Protein AF-A0A7S3X3E2-F1 (afdb_monomer_lite)

Radius of gyration: 27.49 Å; chains: 1; bounding box: 59×60×50 Å

Secondary structure (DSSP, 8-state):
-EE-GGG-EE-----TTSHHHHTT--TT-EEEEEE-SSSS-EEE-TT--HHHHHHHHHT--SS---EEEEPP-HHHHHHHHHHHSPPP--TTSHHHHHHHHHHHHHHHHHHHHHHS--

Structure (mmCIF, N/CA/C/O backbone):
data_AF-A0A7S3X3E2-F1
#
_entry.id   AF-A0A7S3X3E2-F1
#
loop_
_atom_site.group_PDB
_atom_site.id
_atom_site.type_symbol
_atom_site.label_atom_id
_atom_site.label_alt_id
_atom_site.label_comp_id
_atom_site.label_asym_id
_atom_site.label_entity_id
_atom_site.label_seq_id
_atom_site.pdbx_PDB_ins_code
_atom_site.Cartn_x
_atom_site.Cartn_y
_atom_site.Cartn_z
_atom_site.occupancy
_atom_site.B_iso_or_equiv
_atom_site.auth_seq_id
_atom_site.auth_comp_id
_atom_site.auth_asym_id
_atom_site.auth_atom_id
_atom_site.pdbx_PDB_model_num
ATOM 1 N N . PHE A 1 1 ? -2.188 2.399 -5.547 1.00 93.06 1 PHE A N 1
ATOM 2 C CA . PHE A 1 1 ? -2.851 2.333 -4.229 1.00 93.06 1 PHE A CA 1
ATOM 3 C C . PHE A 1 1 ? -4.191 3.052 -4.290 1.00 93.06 1 PHE A C 1
ATOM 5 O O . PHE A 1 1 ? -4.351 3.923 -5.138 1.00 93.06 1 PHE A O 1
ATOM 12 N N . GLU A 1 2 ? -5.139 2.683 -3.436 1.00 95.25 2 GLU A N 1
ATOM 13 C CA . GLU A 1 2 ? -6.419 3.374 -3.238 1.00 95.25 2 GLU A CA 1
ATOM 14 C C . GLU A 1 2 ? -6.716 3.504 -1.740 1.00 95.25 2 GLU A C 1
ATOM 16 O O . GLU A 1 2 ? -6.302 2.649 -0.962 1.00 95.25 2 GLU A O 1
ATOM 21 N N . GLU A 1 3 ? -7.390 4.577 -1.334 1.00 95.94 3 GLU A N 1
ATOM 22 C CA . GLU A 1 3 ? -7.858 4.761 0.043 1.00 95.94 3 GLU A CA 1
ATOM 23 C C . GLU A 1 3 ? -9.322 4.345 0.134 1.00 95.94 3 GLU A C 1
ATOM 25 O O . GLU A 1 3 ? -10.126 4.668 -0.743 1.00 95.94 3 GLU A O 1
ATOM 30 N N . ARG A 1 4 ? -9.657 3.615 1.197 1.00 92.94 4 ARG A N 1
ATOM 31 C CA . ARG A 1 4 ? -11.023 3.205 1.523 1.00 92.94 4 ARG A CA 1
ATOM 32 C C . ARG A 1 4 ? -11.443 3.798 2.868 1.00 92.94 4 ARG A C 1
ATOM 34 O O . ARG A 1 4 ? -10.732 4.605 3.463 1.00 92.94 4 ARG A O 1
ATOM 41 N N . SER A 1 5 ? -12.642 3.434 3.321 1.00 88.50 5 SER A N 1
ATOM 42 C CA . SER A 1 5 ? -13.218 3.949 4.567 1.00 88.50 5 SER A CA 1
ATOM 43 C C . SER A 1 5 ? -12.236 3.841 5.740 1.00 88.50 5 SER A C 1
ATOM 45 O O . SER A 1 5 ? -11.544 2.837 5.879 1.00 88.50 5 SER A O 1
ATOM 47 N N . GLY A 1 6 ? -12.179 4.886 6.568 1.00 89.25 6 GLY A N 1
ATOM 48 C CA . GLY A 1 6 ? -11.326 4.925 7.757 1.00 89.25 6 GLY A CA 1
ATOM 49 C C . GLY A 1 6 ? -9.864 5.304 7.510 1.00 89.25 6 GLY A C 1
ATOM 50 O O . GLY A 1 6 ? -9.094 5.278 8.461 1.00 89.25 6 GLY A O 1
ATOM 51 N N . GLY A 1 7 ? -9.478 5.678 6.284 1.00 92.81 7 GLY A N 1
ATOM 52 C CA . GLY A 1 7 ? -8.096 6.062 5.962 1.00 92.81 7 GLY A CA 1
ATOM 53 C C . GLY A 1 7 ? -7.178 4.876 5.665 1.00 92.81 7 GLY A C 1
ATOM 54 O O . GLY A 1 7 ? -5.956 5.029 5.620 1.00 92.81 7 GLY A O 1
ATOM 55 N N . ASP A 1 8 ? -7.750 3.688 5.477 1.00 94.88 8 ASP A N 1
ATOM 56 C CA . ASP A 1 8 ? -7.003 2.480 5.151 1.00 94.88 8 ASP A CA 1
ATOM 57 C C . ASP A 1 8 ? -6.612 2.440 3.674 1.00 94.88 8 ASP A C 1
ATOM 59 O O . ASP A 1 8 ? -7.407 2.745 2.779 1.00 94.88 8 ASP A O 1
ATOM 63 N N . ILE A 1 9 ? -5.375 2.014 3.418 1.00 95.25 9 ILE A N 1
ATOM 64 C CA . ILE A 1 9 ? -4.787 1.978 2.080 1.00 95.25 9 ILE A CA 1
ATOM 65 C C . ILE A 1 9 ? -4.780 0.552 1.544 1.00 95.25 9 ILE A C 1
ATOM 67 O O . ILE A 1 9 ? -4.352 -0.377 2.222 1.00 95.25 9 ILE A O 1
ATOM 71 N N . TYR A 1 10 ? -5.208 0.388 0.296 1.00 94.94 10 TYR A N 1
ATOM 72 C CA . TYR A 1 10 ? -5.274 -0.889 -0.403 1.00 94.94 10 TYR A CA 1
ATOM 73 C C . TYR A 1 10 ? -4.454 -0.850 -1.695 1.00 94.94 10 TYR A C 1
ATOM 75 O O . TYR A 1 10 ? -4.250 0.196 -2.330 1.00 94.94 10 TYR A O 1
ATOM 83 N N . ILE A 1 11 ? -3.974 -2.017 -2.115 1.00 94.25 11 ILE A N 1
ATOM 84 C CA . ILE A 1 11 ? -3.348 -2.202 -3.422 1.00 94.25 11 ILE A CA 1
ATOM 85 C C . ILE A 1 11 ? -4.446 -2.124 -4.485 1.00 94.25 11 ILE A C 1
ATOM 87 O O . ILE A 1 11 ? -5.249 -3.040 -4.624 1.00 94.25 11 ILE A O 1
ATOM 91 N N . LYS A 1 12 ? -4.475 -1.032 -5.251 1.00 94.12 12 LYS A N 1
ATOM 92 C CA . LYS A 1 12 ? -5.442 -0.853 -6.344 1.00 94.12 12 LYS A CA 1
ATOM 93 C C . LYS A 1 12 ? -5.197 -1.845 -7.482 1.00 94.12 12 LYS A C 1
ATOM 95 O O . LYS A 1 12 ? -6.110 -2.538 -7.907 1.00 94.12 12 LYS A O 1
ATOM 100 N N . ASP A 1 13 ? -3.960 -1.891 -7.955 1.00 94.62 13 ASP A N 1
ATOM 101 C CA . ASP A 1 13 ? -3.536 -2.722 -9.074 1.00 94.62 13 ASP A CA 1
ATOM 102 C C . ASP A 1 13 ? -2.044 -3.047 -8.934 1.00 94.62 13 ASP A C 1
ATOM 104 O O . ASP A 1 13 ? -1.327 -2.333 -8.221 1.00 94.62 13 ASP A O 1
ATOM 108 N N . VAL A 1 14 ? -1.606 -4.129 -9.572 1.00 93.88 14 VAL A N 1
ATOM 109 C CA . VAL A 1 14 ? -0.212 -4.591 -9.594 1.00 93.88 14 VAL A CA 1
ATOM 110 C C . VAL A 1 14 ? 0.116 -5.014 -11.014 1.00 93.88 14 VAL A C 1
ATOM 112 O O . VAL A 1 14 ? -0.579 -5.859 -11.573 1.00 93.88 14 VAL A O 1
ATOM 115 N N . ASP A 1 15 ? 1.196 -4.468 -11.561 1.00 95.19 15 ASP A N 1
ATOM 116 C CA . ASP A 1 15 ? 1.704 -4.881 -12.865 1.00 95.19 15 ASP A CA 1
ATOM 117 C C . ASP A 1 15 ? 2.169 -6.352 -12.808 1.00 95.19 15 ASP A C 1
ATOM 119 O O . ASP A 1 15 ? 3.033 -6.667 -11.978 1.00 95.19 15 ASP A O 1
ATOM 123 N N . PRO A 1 16 ? 1.618 -7.257 -13.641 1.00 95.62 16 PRO A N 1
ATOM 124 C CA . PRO A 1 16 ? 2.022 -8.660 -13.685 1.00 95.62 16 PRO A CA 1
ATOM 125 C C . PRO A 1 16 ? 3.501 -8.896 -14.004 1.00 95.62 16 PRO A C 1
ATOM 127 O O . PRO A 1 16 ? 4.011 -9.953 -13.652 1.00 95.62 16 PRO A O 1
ATOM 130 N N . GLU A 1 17 ? 4.180 -7.945 -14.650 1.00 97.12 17 GLU A N 1
ATOM 131 C CA . GLU A 1 17 ? 5.606 -8.044 -14.997 1.00 97.12 17 GLU A CA 1
ATOM 132 C C . GLU A 1 17 ? 6.528 -7.455 -13.911 1.00 97.12 17 GLU A C 1
ATOM 134 O O . GLU A 1 17 ? 7.744 -7.402 -14.083 1.00 97.12 17 GLU A O 1
ATOM 139 N N . SER A 1 18 ? 5.969 -6.987 -12.789 1.00 92.75 18 SER A N 1
ATOM 140 C CA . SER A 1 18 ? 6.743 -6.348 -11.720 1.00 92.75 18 SER A CA 1
ATOM 141 C C . SER A 1 18 ? 7.267 -7.321 -10.663 1.00 92.75 18 SER A C 1
ATOM 143 O O . SER A 1 18 ? 6.588 -8.273 -10.274 1.00 92.75 18 SER A O 1
ATOM 145 N N . ASP A 1 19 ? 8.400 -6.961 -10.049 1.00 92.75 19 ASP A N 1
ATOM 146 C CA . ASP A 1 19 ? 8.964 -7.652 -8.877 1.00 92.75 19 ASP A CA 1
ATOM 147 C C . ASP A 1 19 ? 7.941 -7.837 -7.740 1.00 92.75 19 ASP A C 1
ATOM 149 O O . ASP A 1 19 ? 7.981 -8.813 -6.991 1.00 92.75 19 ASP A O 1
ATOM 153 N N . ALA A 1 20 ? 7.008 -6.892 -7.583 1.00 91.62 20 ALA A N 1
ATOM 154 C CA . ALA A 1 20 ? 5.965 -6.974 -6.566 1.00 91.62 20 ALA A CA 1
ATOM 155 C C . ALA A 1 20 ? 4.996 -8.136 -6.841 1.00 91.62 20 ALA A C 1
ATOM 157 O O . ALA A 1 20 ? 4.581 -8.835 -5.910 1.00 91.62 20 ALA A O 1
ATOM 158 N N . TYR A 1 21 ? 4.640 -8.364 -8.108 1.00 93.88 21 TYR A N 1
ATOM 159 C CA . TYR A 1 21 ? 3.775 -9.473 -8.493 1.00 93.88 21 TYR A CA 1
ATOM 160 C C . TYR A 1 21 ? 4.452 -10.822 -8.233 1.00 93.88 21 TYR A C 1
ATOM 162 O O . TYR A 1 21 ? 3.824 -11.714 -7.646 1.00 93.88 21 TYR A O 1
ATOM 170 N N . ASP A 1 22 ? 5.735 -10.937 -8.567 1.00 94.44 22 ASP A N 1
ATOM 171 C CA . ASP A 1 22 ? 6.544 -12.136 -8.319 1.00 94.44 22 ASP A CA 1
ATOM 172 C C . ASP A 1 22 ? 6.688 -12.445 -6.823 1.00 94.44 22 ASP A C 1
ATOM 174 O O . ASP A 1 22 ? 6.661 -13.603 -6.407 1.00 94.44 22 ASP A O 1
ATOM 178 N N . GLN A 1 23 ? 6.723 -11.409 -5.982 1.00 92.06 23 GLN A N 1
ATOM 179 C CA . GLN A 1 23 ? 6.737 -11.532 -4.520 1.00 92.06 23 GLN A CA 1
ATOM 180 C C . GLN A 1 23 ? 5.359 -11.835 -3.902 1.00 92.06 23 GLN A C 1
ATOM 182 O O . GLN A 1 23 ? 5.232 -11.960 -2.683 1.00 92.06 23 GLN A O 1
ATOM 187 N N . GLY A 1 24 ? 4.309 -11.978 -4.715 1.00 90.19 24 GLY A N 1
ATOM 188 C CA . GLY A 1 24 ? 2.978 -12.363 -4.246 1.00 90.19 24 GLY A CA 1
ATOM 189 C C . GLY A 1 24 ? 2.067 -11.197 -3.854 1.00 90.19 24 GLY A C 1
ATOM 190 O O . GLY A 1 24 ? 0.994 -11.437 -3.292 1.00 90.19 24 GLY A O 1
ATOM 191 N N . VAL A 1 25 ? 2.438 -9.949 -4.164 1.00 91.31 25 VAL A N 1
ATOM 192 C CA . VAL A 1 25 ? 1.556 -8.785 -3.986 1.00 91.31 25 VAL A CA 1
ATOM 193 C C . VAL A 1 25 ? 0.388 -8.892 -4.961 1.00 91.31 25 VAL A C 1
ATOM 195 O O . VAL A 1 25 ? 0.561 -9.210 -6.138 1.00 91.31 25 VAL A O 1
ATOM 198 N N . ARG A 1 26 ? -0.833 -8.664 -4.478 1.00 91.62 26 ARG A N 1
ATOM 199 C CA . ARG A 1 26 ? -2.055 -8.765 -5.284 1.00 91.62 26 ARG A CA 1
ATOM 200 C C . ARG A 1 26 ? -2.959 -7.564 -5.041 1.00 91.62 26 ARG A C 1
ATOM 202 O O . ARG A 1 26 ? -2.996 -7.021 -3.936 1.00 91.62 26 ARG A O 1
ATOM 209 N N . SER A 1 27 ? -3.713 -7.194 -6.072 1.00 93.38 27 SER A N 1
ATOM 210 C CA . SER A 1 27 ? -4.779 -6.197 -5.983 1.00 93.38 27 SER A CA 1
ATOM 211 C C . SER A 1 27 ? -5.795 -6.574 -4.899 1.00 93.38 27 SER A C 1
ATOM 213 O O . SER A 1 27 ? -6.162 -7.744 -4.755 1.00 93.38 27 SER A O 1
ATOM 215 N N . GLY A 1 28 ? -6.263 -5.577 -4.155 1.00 92.56 28 GLY A N 1
ATOM 216 C CA . GLY A 1 28 ? -7.190 -5.720 -3.035 1.00 92.56 28 GLY A CA 1
ATOM 217 C C . GLY A 1 28 ? -6.531 -6.027 -1.689 1.00 92.56 28 GLY A C 1
ATOM 218 O O . GLY A 1 28 ? -7.220 -6.008 -0.682 1.00 92.56 28 GLY A O 1
ATOM 219 N N . ALA A 1 29 ? -5.221 -6.282 -1.617 1.00 93.00 29 ALA A N 1
ATOM 220 C CA . ALA A 1 29 ? -4.557 -6.442 -0.322 1.00 93.00 29 ALA A CA 1
ATOM 221 C C . ALA A 1 29 ? -4.512 -5.107 0.445 1.00 93.00 29 ALA A C 1
ATOM 223 O O . ALA A 1 29 ? -4.196 -4.068 -0.144 1.00 93.00 29 ALA A O 1
ATOM 224 N N . GLN A 1 30 ? -4.799 -5.138 1.746 1.00 93.94 30 GLN A N 1
ATOM 225 C CA . GLN A 1 30 ? -4.686 -3.976 2.625 1.00 93.94 30 GLN A CA 1
ATOM 226 C C . GLN A 1 30 ? -3.226 -3.773 3.030 1.00 93.94 30 GLN A C 1
ATOM 228 O O . GLN A 1 30 ? -2.524 -4.721 3.379 1.00 93.94 30 GLN A O 1
ATOM 233 N N . LEU A 1 31 ? -2.767 -2.526 3.030 1.00 94.06 31 LEU A N 1
ATOM 234 C CA . LEU A 1 31 ? -1.475 -2.148 3.576 1.00 94.06 31 LEU A CA 1
ATOM 235 C C . LEU A 1 31 ? -1.576 -2.017 5.100 1.00 94.06 31 LEU A C 1
ATOM 237 O O . LEU A 1 31 ? -2.206 -1.093 5.609 1.00 94.06 31 LEU A O 1
ATOM 241 N N . ALA A 1 32 ? -0.935 -2.930 5.827 1.00 93.62 32 ALA A N 1
ATOM 242 C CA . ALA A 1 32 ? -0.920 -2.916 7.287 1.00 93.62 32 ALA A CA 1
ATOM 243 C C . ALA A 1 32 ? 0.277 -2.139 7.835 1.00 93.62 32 ALA A C 1
ATOM 245 O O . ALA A 1 32 ? 0.141 -1.355 8.772 1.00 93.62 32 ALA A O 1
ATOM 246 N N . MET A 1 33 ? 1.456 -2.340 7.246 1.00 93.12 33 MET A N 1
ATOM 247 C CA . MET A 1 33 ? 2.671 -1.630 7.634 1.00 93.12 33 MET A CA 1
ATOM 248 C C . MET A 1 33 ? 3.546 -1.365 6.424 1.00 93.12 33 MET A C 1
ATOM 250 O O . MET A 1 33 ? 3.501 -2.075 5.420 1.00 93.12 33 MET A O 1
ATOM 254 N N . VAL A 1 34 ? 4.406 -0.373 6.547 1.00 91.19 34 VAL A N 1
ATOM 255 C CA . VAL A 1 34 ? 5.394 -0.044 5.527 1.00 91.19 34 VAL A CA 1
ATOM 256 C C . VAL A 1 34 ? 6.719 0.298 6.212 1.00 91.19 34 VAL A C 1
ATOM 258 O O . VAL A 1 34 ? 6.729 0.710 7.366 1.00 91.19 34 VAL A O 1
ATOM 261 N N . SER A 1 35 ? 7.851 0.078 5.547 1.00 88.81 35 SER A N 1
ATOM 262 C CA . SER A 1 35 ? 9.166 0.367 6.130 1.00 88.81 35 SER A CA 1
ATOM 263 C C . SER A 1 35 ? 9.390 1.859 6.363 1.00 88.81 35 SER A C 1
ATOM 265 O O . SER A 1 35 ? 8.903 2.703 5.608 1.00 88.81 35 SER A O 1
ATOM 267 N N . ALA A 1 36 ? 10.151 2.213 7.391 1.00 82.50 36 ALA A N 1
ATOM 268 C CA . ALA A 1 36 ? 10.651 3.565 7.589 1.00 82.50 36 ALA A CA 1
ATOM 269 C C . ALA A 1 36 ? 11.579 3.985 6.432 1.00 82.50 36 ALA A C 1
ATOM 271 O O . ALA A 1 36 ? 12.032 3.164 5.632 1.00 82.50 36 ALA A O 1
ATOM 272 N N . THR A 1 37 ? 11.840 5.288 6.315 1.00 78.00 37 THR A N 1
ATOM 273 C C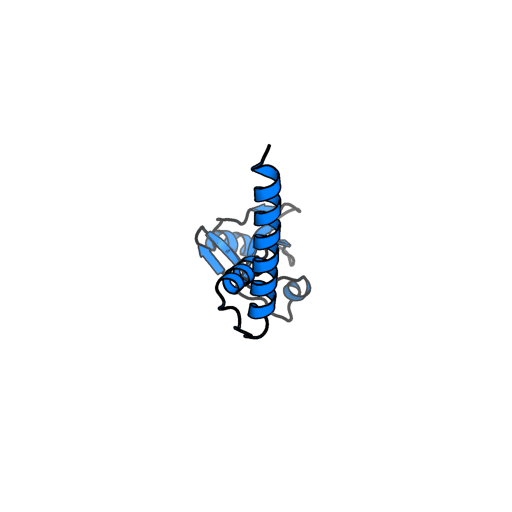A . THR A 1 37 ? 12.787 5.820 5.320 1.00 78.00 37 THR A CA 1
ATOM 274 C C . THR A 1 37 ? 14.236 5.458 5.656 1.00 78.00 37 THR A C 1
ATOM 276 O O . THR A 1 37 ? 15.051 5.306 4.752 1.00 78.00 37 THR A O 1
ATOM 279 N N . PHE A 1 38 ? 14.550 5.292 6.944 1.00 77.38 38 PHE A N 1
ATOM 280 C CA . PHE A 1 38 ? 15.874 4.926 7.438 1.00 77.38 38 PHE A CA 1
ATOM 281 C C . PHE A 1 38 ? 15.757 3.768 8.433 1.00 77.38 38 PHE A C 1
ATOM 283 O O . PHE A 1 38 ? 14.875 3.782 9.289 1.00 77.38 38 PHE A O 1
ATOM 290 N N . GLY A 1 39 ? 16.663 2.794 8.329 1.00 78.19 39 GLY A N 1
ATOM 291 C CA . GLY A 1 39 ? 16.673 1.599 9.176 1.00 78.19 39 GLY A CA 1
ATOM 292 C C . GLY A 1 39 ? 15.708 0.500 8.716 1.00 78.19 39 GLY A C 1
ATOM 293 O O . GLY A 1 39 ? 15.134 0.563 7.631 1.00 78.19 39 GLY A O 1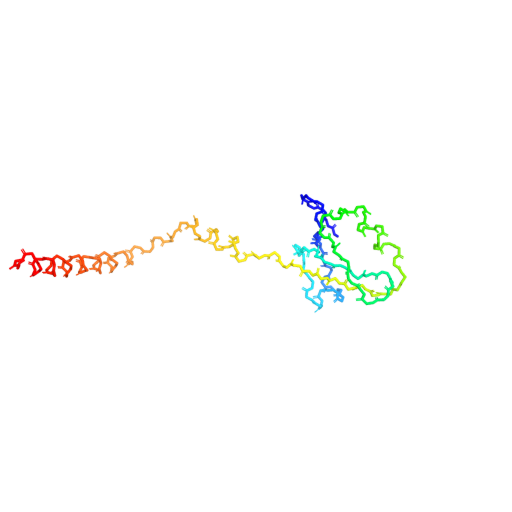
ATOM 294 N N . ASP A 1 40 ? 15.554 -0.522 9.556 1.00 82.25 40 ASP A N 1
ATOM 295 C CA . ASP A 1 40 ? 14.717 -1.705 9.294 1.00 82.25 40 ASP A CA 1
ATOM 296 C C . ASP A 1 40 ? 13.348 -1.647 9.998 1.00 82.25 40 ASP A C 1
ATOM 298 O O . ASP A 1 40 ? 12.610 -2.632 10.037 1.00 82.25 40 ASP A O 1
ATOM 302 N N . GLU A 1 41 ? 12.997 -0.496 10.571 1.00 86.62 41 GLU A N 1
ATOM 303 C CA . GLU A 1 41 ? 11.738 -0.317 11.290 1.00 86.62 41 GLU A CA 1
ATOM 304 C C . GLU A 1 41 ? 10.539 -0.295 10.335 1.00 86.62 41 GLU A C 1
ATOM 306 O O . GLU A 1 41 ? 10.623 0.170 9.197 1.00 86.62 41 GLU A O 1
ATOM 311 N N . MET A 1 42 ? 9.392 -0.776 10.814 1.00 90.88 42 MET A N 1
ATOM 312 C CA . MET A 1 42 ? 8.121 -0.763 10.090 1.00 90.88 42 MET A CA 1
ATOM 313 C C . MET A 1 42 ? 7.125 0.106 10.861 1.00 90.88 42 MET A C 1
ATOM 315 O O . MET A 1 42 ? 6.949 -0.076 12.065 1.00 90.88 42 MET A O 1
ATOM 319 N N . TRP A 1 43 ? 6.444 1.023 10.176 1.00 88.56 43 TRP A N 1
ATOM 320 C CA . TRP A 1 43 ? 5.402 1.869 10.761 1.00 88.56 43 TRP A CA 1
ATOM 321 C C . TRP A 1 43 ? 4.014 1.358 10.385 1.00 88.56 43 TRP A C 1
ATOM 323 O O . TRP A 1 43 ? 3.802 0.843 9.284 1.00 88.56 43 TRP A O 1
ATOM 333 N N . ASN A 1 44 ? 3.070 1.493 11.319 1.00 91.31 44 ASN A N 1
ATOM 334 C CA . ASN A 1 44 ? 1.672 1.152 11.083 1.00 91.31 44 ASN A CA 1
ATOM 335 C C . ASN A 1 44 ? 1.085 2.078 10.007 1.00 91.31 44 ASN A C 1
ATOM 337 O O . ASN A 1 44 ? 1.189 3.298 10.117 1.00 91.31 44 ASN A O 1
ATOM 341 N N . ALA A 1 45 ? 0.478 1.478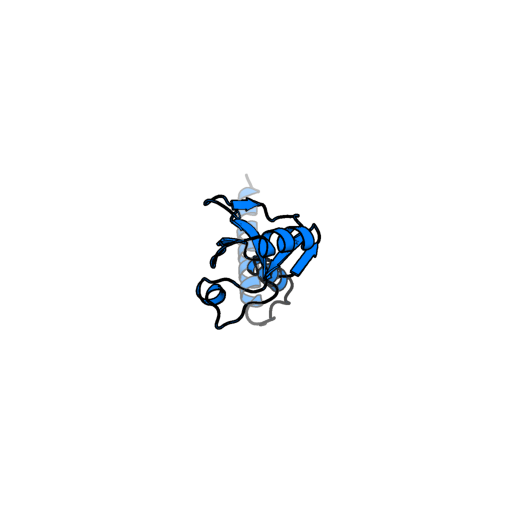 8.987 1.00 92.25 45 ALA A N 1
ATOM 342 C CA . ALA A 1 45 ? -0.119 2.160 7.846 1.00 92.25 45 ALA A CA 1
ATOM 343 C C . ALA A 1 45 ? -1.657 2.211 7.903 1.00 92.25 45 ALA A C 1
ATOM 345 O O . ALA A 1 45 ? -2.278 2.831 7.039 1.00 92.25 45 ALA A O 1
ATOM 346 N N . LYS A 1 46 ? -2.276 1.566 8.902 1.00 93.25 46 LYS A N 1
ATOM 347 C CA . LYS A 1 46 ? -3.732 1.562 9.088 1.00 93.25 46 LYS A CA 1
ATOM 348 C C . LYS A 1 46 ? -4.225 2.941 9.518 1.00 93.25 46 LYS A C 1
ATOM 350 O O . LYS A 1 46 ? -3.655 3.547 10.425 1.00 93.25 46 LYS A O 1
ATOM 355 N N . GLY A 1 47 ? -5.280 3.426 8.870 1.00 94.12 47 GLY A N 1
ATOM 356 C CA . GLY A 1 47 ? -5.892 4.729 9.141 1.00 94.12 47 GLY A CA 1
ATOM 357 C C . GLY A 1 47 ? -5.018 5.960 8.870 1.00 94.12 47 GLY A C 1
ATOM 358 O O . GLY A 1 47 ? -5.332 7.046 9.349 1.00 94.12 47 GLY A O 1
ATOM 359 N N . VAL A 1 48 ? -3.917 5.814 8.127 1.00 92.62 48 VAL A N 1
ATOM 360 C CA . VAL A 1 48 ? -2.974 6.909 7.829 1.00 92.62 48 VAL A CA 1
ATOM 361 C C . VAL A 1 48 ? -3.529 7.892 6.788 1.00 92.62 48 VAL A C 1
ATOM 363 O O . VAL A 1 48 ? -3.198 9.077 6.807 1.00 92.62 48 VAL A O 1
ATOM 366 N N . GLY A 1 49 ? -4.376 7.417 5.874 1.00 94.69 49 GLY A N 1
ATOM 367 C CA . GLY A 1 49 ? -4.895 8.201 4.754 1.00 94.69 49 GLY A CA 1
ATOM 368 C C . GLY A 1 49 ? -3.893 8.363 3.603 1.00 94.69 49 GLY A C 1
ATOM 369 O O . GLY A 1 49 ? -2.668 8.300 3.771 1.00 94.69 49 GLY A O 1
ATOM 370 N N . MET A 1 50 ? -4.410 8.568 2.387 1.00 94.38 50 MET A N 1
ATOM 371 C CA . MET A 1 50 ? -3.616 8.541 1.152 1.00 94.38 50 MET A CA 1
ATOM 372 C C . MET A 1 50 ? -2.555 9.636 1.137 1.00 94.38 50 MET A C 1
ATOM 374 O O . MET A 1 50 ? -1.420 9.397 0.731 1.00 94.38 50 MET A O 1
ATOM 378 N N . THR A 1 51 ? -2.905 10.838 1.592 1.00 94.12 51 THR A N 1
ATOM 379 C CA . THR A 1 51 ? -2.009 12.000 1.560 1.00 94.12 51 THR A CA 1
ATOM 380 C C . THR A 1 51 ? -0.741 11.757 2.373 1.00 94.12 51 THR A C 1
ATOM 382 O O . THR A 1 51 ? 0.368 11.999 1.888 1.00 94.12 51 THR A O 1
ATOM 385 N N . GLN A 1 52 ? -0.880 11.245 3.598 1.00 90.44 52 GLN A N 1
ATOM 386 C CA . GLN A 1 52 ? 0.268 10.970 4.456 1.00 90.44 52 GLN A CA 1
ATOM 387 C C . GLN A 1 52 ? 1.060 9.768 3.933 1.00 90.44 52 GLN A C 1
ATOM 389 O O . GLN A 1 52 ? 2.288 9.839 3.859 1.00 90.44 52 GLN A O 1
ATOM 394 N N . PHE A 1 53 ? 0.377 8.712 3.476 1.00 91.12 53 PHE A N 1
ATOM 395 C CA . PHE A 1 53 ? 1.033 7.561 2.856 1.00 91.12 53 PHE A CA 1
ATOM 396 C C . PHE A 1 53 ? 1.890 7.962 1.645 1.00 91.12 53 PHE A C 1
ATOM 398 O O . PHE A 1 53 ? 3.069 7.612 1.586 1.00 91.12 53 PHE A O 1
ATOM 405 N N . MET A 1 54 ? 1.341 8.755 0.721 1.00 91.31 54 MET A N 1
ATOM 406 C CA . MET A 1 54 ? 2.059 9.240 -0.463 1.00 91.31 54 MET A CA 1
ATOM 407 C C . MET A 1 54 ? 3.208 10.182 -0.098 1.00 91.31 54 MET A C 1
ATOM 409 O O . MET A 1 54 ? 4.262 10.122 -0.724 1.00 91.31 54 MET A O 1
ATOM 413 N N . THR A 1 55 ? 3.051 11.012 0.936 1.00 89.19 55 THR A N 1
ATOM 414 C CA . THR A 1 55 ? 4.138 11.875 1.428 1.00 89.19 55 THR A CA 1
ATOM 415 C C . THR A 1 55 ? 5.332 11.048 1.905 1.00 89.19 55 THR A C 1
ATOM 417 O O . THR A 1 55 ? 6.473 11.355 1.564 1.00 89.19 55 THR A O 1
ATOM 420 N N . VAL A 1 56 ? 5.081 9.970 2.653 1.00 84.44 56 VAL A N 1
ATOM 42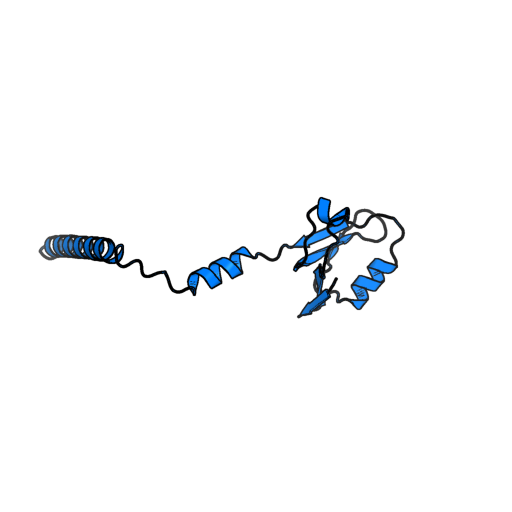1 C CA . VAL A 1 56 ? 6.145 9.061 3.097 1.00 84.44 56 VAL A CA 1
ATOM 422 C C . VAL A 1 56 ? 6.711 8.258 1.927 1.00 84.44 56 VAL A C 1
ATOM 424 O O . VAL A 1 56 ? 7.918 8.064 1.852 1.00 84.44 56 VAL A O 1
ATOM 427 N N . LEU A 1 57 ? 5.870 7.803 0.995 1.00 87.06 57 LEU A N 1
ATOM 428 C CA . LEU A 1 57 ? 6.325 7.085 -0.195 1.00 87.06 57 LEU A CA 1
ATOM 429 C C . LEU A 1 57 ? 7.288 7.935 -1.037 1.00 87.06 57 LEU A C 1
ATOM 431 O O . LEU A 1 57 ? 8.349 7.450 -1.416 1.00 87.06 57 LEU A O 1
ATOM 435 N N . ASN A 1 58 ? 6.940 9.201 -1.265 1.00 87.38 58 ASN A N 1
ATOM 436 C CA . ASN A 1 58 ? 7.705 10.125 -2.101 1.00 87.38 58 ASN A CA 1
ATOM 437 C C . ASN A 1 58 ? 8.972 10.664 -1.424 1.00 87.38 58 ASN A C 1
ATOM 439 O O . ASN A 1 58 ? 9.884 11.102 -2.117 1.00 87.38 58 ASN A O 1
ATOM 443 N N . SER A 1 59 ? 9.040 10.665 -0.090 1.00 83.88 59 SER A N 1
ATOM 444 C CA . SER A 1 59 ? 10.222 11.138 0.643 1.00 83.88 59 SER A CA 1
ATOM 445 C C . SER A 1 59 ? 11.319 10.080 0.784 1.00 83.88 59 SER A C 1
ATOM 447 O O . SER A 1 59 ? 12.394 10.380 1.310 1.00 83.88 59 SER A O 1
ATOM 449 N N . ARG A 1 60 ? 11.077 8.842 0.331 1.00 78.38 60 ARG A N 1
ATOM 450 C CA . ARG A 1 60 ? 12.061 7.763 0.431 1.00 78.38 60 ARG A CA 1
ATOM 451 C C . ARG A 1 60 ? 13.252 7.973 -0.498 1.00 78.38 60 ARG A C 1
ATOM 453 O O . ARG A 1 60 ? 13.101 8.240 -1.685 1.00 78.38 60 ARG A O 1
ATOM 460 N N . PHE A 1 61 ? 14.437 7.740 0.058 1.00 70.25 61 PHE A N 1
ATOM 461 C CA . PHE A 1 61 ? 15.681 7.564 -0.682 1.00 70.25 61 PHE A CA 1
ATOM 462 C C . PHE A 1 61 ? 16.012 6.071 -0.753 1.00 70.25 61 PHE A C 1
ATOM 464 O O . PHE A 1 61 ? 16.205 5.433 0.277 1.00 70.25 61 PHE A O 1
ATOM 471 N N . GLY A 1 62 ? 16.088 5.514 -1.962 1.00 75.06 62 GLY A N 1
ATOM 472 C CA . GLY A 1 62 ? 16.455 4.113 -2.186 1.00 75.06 62 GLY A CA 1
ATOM 473 C C . GLY A 1 62 ? 15.555 3.411 -3.200 1.00 75.06 62 GLY A C 1
ATOM 474 O O . GLY A 1 62 ? 14.492 3.910 -3.556 1.00 75.06 62 GLY A O 1
ATOM 475 N N . ALA A 1 63 ? 16.003 2.247 -3.674 1.00 75.44 63 ALA A N 1
ATOM 476 C CA . ALA A 1 63 ? 15.311 1.484 -4.714 1.00 75.44 63 ALA A CA 1
ATOM 477 C C . ALA A 1 63 ? 14.251 0.508 -4.170 1.00 75.44 63 ALA A C 1
ATOM 479 O O . ALA A 1 63 ? 13.419 0.029 -4.933 1.00 75.44 63 ALA A O 1
ATOM 480 N N . THR A 1 64 ? 14.274 0.188 -2.870 1.00 85.12 64 THR A N 1
ATOM 481 C CA . THR A 1 64 ? 13.461 -0.898 -2.302 1.00 85.12 64 THR A CA 1
ATOM 482 C C . THR A 1 64 ? 12.590 -0.413 -1.150 1.00 85.12 64 THR A C 1
ATOM 484 O O . THR A 1 64 ? 13.035 0.324 -0.274 1.00 85.12 64 THR A O 1
ATOM 487 N N . ILE A 1 65 ? 11.345 -0.883 -1.132 1.00 87.94 65 ILE A N 1
ATOM 488 C CA . ILE A 1 65 ? 10.358 -0.649 -0.080 1.00 87.94 65 ILE A CA 1
ATOM 489 C C . ILE A 1 65 ? 9.860 -1.996 0.439 1.00 87.94 65 ILE A C 1
ATOM 491 O O . ILE A 1 65 ? 9.619 -2.910 -0.348 1.00 87.94 65 ILE A O 1
ATOM 495 N N . ARG A 1 66 ? 9.689 -2.129 1.758 1.00 90.38 66 ARG A N 1
ATOM 496 C CA . ARG A 1 66 ? 9.052 -3.312 2.354 1.00 90.38 66 ARG A CA 1
ATOM 497 C C . ARG A 1 66 ? 7.631 -2.962 2.771 1.00 90.38 66 ARG A C 1
ATOM 499 O O . ARG A 1 66 ? 7.407 -1.952 3.440 1.00 90.38 66 ARG A O 1
ATOM 506 N N . LEU A 1 67 ? 6.680 -3.801 2.371 1.00 91.75 67 LEU A N 1
ATOM 507 C CA . LEU A 1 67 ? 5.259 -3.658 2.677 1.00 91.75 67 LEU A CA 1
ATOM 508 C C . LEU A 1 67 ? 4.786 -4.904 3.423 1.00 91.75 67 LEU A C 1
ATOM 510 O O . LEU A 1 67 ? 4.999 -6.021 2.956 1.00 91.75 67 LEU A O 1
ATOM 514 N N . ALA A 1 68 ? 4.123 -4.712 4.561 1.00 92.62 68 ALA A N 1
ATOM 515 C CA . ALA A 1 68 ? 3.353 -5.766 5.206 1.00 92.62 68 ALA A CA 1
ATOM 516 C C . ALA A 1 68 ? 1.901 -5.639 4.746 1.00 92.62 68 ALA A C 1
ATOM 518 O O . ALA A 1 68 ? 1.263 -4.602 4.957 1.00 92.62 68 ALA A O 1
ATOM 519 N N . LEU A 1 69 ? 1.402 -6.686 4.095 1.00 93.31 69 LEU A N 1
ATOM 520 C CA . LEU A 1 69 ? 0.079 -6.704 3.491 1.00 93.31 69 LEU A CA 1
ATOM 521 C C . LEU A 1 69 ? -0.824 -7.696 4.216 1.00 93.31 69 LEU A C 1
ATOM 523 O O . LEU A 1 69 ? -0.443 -8.843 4.448 1.00 93.31 69 LEU A O 1
ATOM 527 N N . GLU A 1 70 ? -2.041 -7.268 4.509 1.00 90.56 70 GLU A N 1
ATOM 528 C CA . GLU A 1 70 ? -3.120 -8.140 4.947 1.00 90.56 70 GLU A CA 1
ATOM 529 C C . GLU A 1 70 ? -3.941 -8.539 3.720 1.00 90.56 70 GLU A C 1
ATOM 531 O O . GLU A 1 70 ? -4.389 -7.701 2.932 1.00 90.56 70 GLU A O 1
ATOM 536 N N . LYS A 1 71 ? -4.098 -9.848 3.505 1.00 80.94 71 LYS A N 1
ATOM 537 C CA . LYS A 1 71 ? -4.967 -10.346 2.438 1.00 80.94 71 LYS A CA 1
ATOM 538 C C . LYS A 1 71 ? -6.413 -10.102 2.845 1.00 80.94 71 LYS A C 1
ATOM 540 O O . LYS A 1 71 ? -6.813 -10.483 3.940 1.00 80.94 71 LYS A O 1
ATOM 545 N N . GLU A 1 72 ? -7.208 -9.556 1.932 1.00 65.94 72 GLU A N 1
ATOM 546 C CA . GLU A 1 72 ? -8.656 -9.678 2.049 1.00 65.94 72 GLU A CA 1
ATOM 547 C C . GLU A 1 72 ? -9.022 -11.159 2.018 1.00 65.94 72 GLU A C 1
ATOM 549 O O . GLU A 1 72 ? -8.734 -11.872 1.048 1.00 65.94 72 GLU A O 1
ATOM 554 N N . ASP A 1 73 ? -9.635 -11.632 3.097 1.00 59.59 73 ASP A N 1
ATOM 555 C CA . ASP A 1 73 ? -10.038 -13.021 3.236 1.00 59.59 73 ASP A CA 1
ATOM 556 C C . ASP A 1 73 ? -11.273 -13.284 2.356 1.00 59.59 73 ASP A C 1
ATOM 558 O O . ASP A 1 73 ? -12.425 -13.273 2.794 1.00 59.59 73 ASP A O 1
ATOM 562 N N . LYS A 1 74 ? -11.040 -13.494 1.054 1.00 56.38 74 LYS A N 1
ATOM 563 C CA . LYS A 1 74 ? -12.088 -13.804 0.061 1.00 56.38 74 LYS A CA 1
ATOM 564 C C . LYS A 1 74 ? -12.874 -15.076 0.416 1.00 56.38 74 LYS A C 1
ATOM 566 O O . LYS A 1 74 ? -13.979 -15.283 -0.094 1.00 56.38 74 LYS A O 1
ATOM 571 N N . ASN A 1 75 ? -12.337 -15.914 1.304 1.00 59.66 75 ASN A N 1
ATOM 572 C CA . ASN A 1 75 ? -13.004 -17.109 1.813 1.00 59.66 75 ASN A CA 1
ATOM 573 C C . ASN A 1 75 ? -14.241 -16.776 2.651 1.00 59.66 75 ASN A C 1
ATOM 575 O O . ASN A 1 75 ? -15.221 -17.513 2.589 1.00 59.66 75 ASN A O 1
ATOM 579 N N . LEU A 1 76 ? -14.247 -15.658 3.385 1.00 60.94 76 LEU A N 1
ATOM 580 C CA . LEU A 1 76 ? -15.411 -15.252 4.176 1.00 60.94 76 LEU A CA 1
ATOM 581 C C . LEU A 1 76 ? -16.579 -14.858 3.276 1.00 60.94 76 LEU A C 1
ATOM 583 O O . LEU A 1 76 ? -17.698 -15.318 3.479 1.00 60.94 76 LEU A O 1
ATOM 587 N N . LEU A 1 77 ? -16.311 -14.066 2.239 1.00 65.31 77 LEU A N 1
ATOM 588 C CA . LEU A 1 77 ? -17.340 -13.610 1.311 1.00 65.31 77 LEU A CA 1
ATOM 589 C C . LEU A 1 77 ? -17.864 -14.773 0.458 1.00 65.31 77 LEU A C 1
ATOM 591 O O . LEU A 1 77 ? -19.071 -14.944 0.344 1.00 65.31 77 LEU A O 1
ATOM 595 N N . SER A 1 78 ? -16.993 -15.644 -0.057 1.00 64.94 78 SER A N 1
ATOM 596 C CA . SER A 1 78 ? -17.427 -16.845 -0.790 1.00 64.94 78 SER A CA 1
ATOM 597 C C . SER A 1 78 ? -18.190 -17.847 0.085 1.00 64.94 78 SER A C 1
ATOM 599 O O . SER A 1 78 ? -19.208 -18.366 -0.360 1.00 64.94 78 SER A O 1
ATOM 601 N N . SER A 1 79 ? -17.779 -18.071 1.338 1.00 70.19 79 SER A N 1
ATOM 602 C CA . SER A 1 79 ? -18.513 -18.931 2.286 1.00 70.19 79 SER A CA 1
ATOM 603 C C . SER A 1 79 ? -19.867 -18.332 2.679 1.00 70.19 79 SER A C 1
ATOM 605 O O . SER A 1 79 ? -20.861 -19.048 2.821 1.00 70.19 79 SER A O 1
ATOM 607 N N . PHE A 1 80 ? -19.932 -17.006 2.804 1.00 72.25 80 PHE A N 1
ATOM 608 C CA . PHE A 1 80 ? -21.171 -16.279 3.049 1.00 72.25 80 PHE A CA 1
ATOM 609 C C . PHE A 1 80 ? -22.120 -16.366 1.842 1.00 72.25 80 PHE A C 1
ATOM 611 O O . PHE A 1 80 ? -23.271 -16.765 1.996 1.00 72.25 80 PHE A O 1
ATOM 618 N N . PHE A 1 81 ? -21.637 -16.111 0.622 1.00 73.94 81 PHE A N 1
ATOM 619 C CA . PHE A 1 81 ? -22.430 -16.259 -0.606 1.00 73.94 81 PHE A CA 1
ATOM 620 C C . PHE A 1 81 ? -22.840 -17.715 -0.881 1.00 73.94 81 PHE A C 1
ATOM 622 O O . PHE A 1 81 ? -23.967 -17.950 -1.306 1.00 73.94 81 PHE A O 1
ATOM 629 N N . ALA A 1 82 ? -21.995 -18.703 -0.572 1.00 74.38 82 ALA A N 1
ATOM 630 C CA . ALA A 1 82 ? -22.345 -20.124 -0.661 1.00 74.38 82 ALA A CA 1
ATOM 631 C C . ALA A 1 82 ? -23.465 -20.521 0.317 1.00 74.38 82 ALA A C 1
ATOM 633 O O . ALA A 1 82 ? -24.223 -21.448 0.041 1.00 74.38 82 ALA A O 1
ATOM 634 N N . SER A 1 83 ? -23.601 -19.799 1.433 1.00 75.88 83 SER A N 1
ATOM 635 C CA . SER A 1 83 ? -24.688 -20.003 2.398 1.00 75.88 83 SER A CA 1
ATOM 636 C C . SER A 1 83 ? -26.024 -19.413 1.923 1.00 75.88 83 SER A C 1
ATOM 638 O O . SER A 1 83 ? -27.076 -19.878 2.356 1.00 75.88 83 SER A O 1
ATOM 640 N N . PHE A 1 84 ? -25.991 -18.428 1.017 1.00 76.12 84 PHE A N 1
ATOM 641 C CA . PHE A 1 84 ? -27.171 -17.798 0.404 1.00 76.12 84 PHE A CA 1
ATOM 642 C C . PHE A 1 84 ? -27.506 -18.328 -0.997 1.00 76.12 84 PHE A C 1
ATOM 644 O O . PHE A 1 84 ? -28.599 -18.069 -1.501 1.00 76.12 84 PHE A O 1
ATOM 651 N N . ALA A 1 85 ? -26.599 -19.069 -1.637 1.00 81.06 85 ALA A N 1
ATOM 652 C CA . ALA A 1 85 ? -26.870 -19.704 -2.915 1.00 81.06 85 ALA A CA 1
ATOM 653 C C . ALA A 1 85 ? -27.973 -20.769 -2.745 1.00 81.06 85 ALA A C 1
ATOM 655 O O . ALA A 1 85 ? -27.873 -21.619 -1.851 1.00 81.06 85 ALA A O 1
ATOM 656 N N . PRO A 1 86 ? -29.029 -20.758 -3.581 1.00 67.06 86 PRO A N 1
ATOM 657 C CA . PRO A 1 86 ? -30.046 -21.796 -3.544 1.00 67.06 86 PRO A CA 1
ATOM 658 C C . PRO A 1 86 ? -29.364 -23.129 -3.851 1.00 67.06 86 PRO A C 1
ATOM 660 O O . PRO A 1 86 ? -28.787 -23.310 -4.924 1.00 67.06 86 PRO A O 1
ATOM 663 N N . LYS A 1 87 ? -29.380 -24.051 -2.880 1.00 66.75 87 LYS A N 1
ATOM 664 C CA . LYS A 1 87 ? -28.854 -25.406 -3.076 1.00 66.75 87 LYS A CA 1
ATOM 665 C C . LYS A 1 87 ? -29.530 -25.992 -4.321 1.00 66.75 87 LYS A C 1
ATOM 667 O O . LYS A 1 87 ? -30.762 -25.976 -4.358 1.00 66.75 87 LYS A O 1
ATOM 672 N N . PRO A 1 88 ? -28.775 -26.492 -5.319 1.00 55.25 88 PRO A N 1
ATOM 673 C CA . PRO A 1 88 ? -29.373 -27.159 -6.462 1.00 55.25 88 PRO A CA 1
ATOM 674 C C . PRO A 1 88 ? -30.214 -28.319 -5.935 1.00 55.25 88 PRO A C 1
ATOM 676 O O . PRO A 1 88 ? -29.737 -29.194 -5.208 1.00 55.25 88 P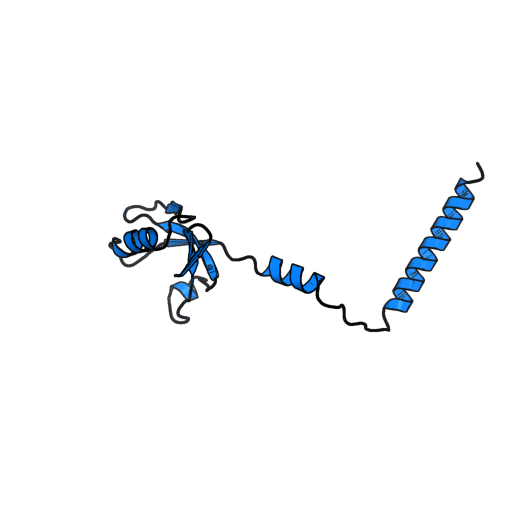RO A O 1
ATOM 679 N N . THR A 1 89 ? -31.506 -28.253 -6.228 1.00 52.69 89 THR A N 1
ATOM 680 C CA . THR A 1 89 ? -32.500 -29.268 -5.913 1.00 52.69 89 THR A CA 1
ATOM 681 C C . THR A 1 89 ? -32.295 -30.461 -6.839 1.00 52.69 89 THR A C 1
ATOM 683 O O . THR A 1 89 ? -33.088 -30.726 -7.737 1.00 52.69 89 THR A O 1
ATOM 686 N N . ASP A 1 90 ? -31.229 -31.221 -6.597 1.00 48.31 90 ASP A N 1
ATOM 687 C CA . ASP A 1 90 ? -31.129 -32.588 -7.092 1.00 48.31 90 ASP A CA 1
ATOM 688 C C . ASP A 1 90 ? -32.105 -33.441 -6.274 1.00 48.31 90 ASP A C 1
ATOM 690 O O . ASP A 1 90 ? -31.775 -33.970 -5.203 1.00 48.31 90 ASP A O 1
ATOM 694 N N . GLY A 1 91 ? -33.335 -33.555 -6.787 1.00 50.38 91 GLY A N 1
ATOM 695 C CA . GLY A 1 91 ? -34.483 -34.286 -6.226 1.00 50.38 91 GLY A CA 1
ATOM 696 C C . GLY A 1 91 ? -34.283 -35.792 -5.996 1.00 50.38 91 GLY A C 1
ATOM 697 O O . GLY A 1 91 ? -35.249 -36.526 -5.820 1.00 50.38 91 GLY A O 1
ATOM 698 N N . VAL A 1 92 ? -33.039 -36.268 -5.970 1.00 50.62 92 VAL A N 1
ATOM 699 C CA . VAL A 1 92 ? -32.647 -37.650 -5.663 1.00 50.62 92 VAL A CA 1
ATOM 700 C C . VAL A 1 92 ? -32.100 -37.772 -4.228 1.00 50.62 92 VAL A C 1
ATOM 702 O O . VAL A 1 92 ? -32.101 -38.859 -3.649 1.00 50.62 92 VAL A O 1
ATOM 705 N N . THR A 1 93 ? -31.681 -36.664 -3.599 1.00 50.22 93 THR A N 1
ATOM 706 C CA . THR A 1 93 ? -31.039 -36.700 -2.267 1.00 50.22 93 THR A CA 1
ATOM 707 C C . THR A 1 93 ? -32.030 -36.568 -1.103 1.00 50.22 93 THR A C 1
ATOM 709 O O . THR A 1 93 ? -31.730 -37.002 0.013 1.00 50.22 93 THR A O 1
ATOM 712 N N . ASP A 1 94 ? -33.228 -36.027 -1.340 1.00 52.06 94 ASP A N 1
ATOM 713 C CA . ASP A 1 94 ? -34.214 -35.796 -0.275 1.00 52.06 94 ASP A CA 1
ATOM 714 C C . ASP A 1 94 ? -34.858 -37.081 0.248 1.00 52.06 94 ASP A C 1
ATOM 716 O O . ASP A 1 94 ? -35.079 -37.198 1.451 1.00 52.06 94 ASP A O 1
ATOM 720 N N . GLN A 1 95 ? -35.061 -38.101 -0.589 1.00 53.84 95 GLN A N 1
ATOM 721 C CA . GLN A 1 95 ? -35.650 -39.363 -0.121 1.00 53.84 95 GLN A CA 1
ATO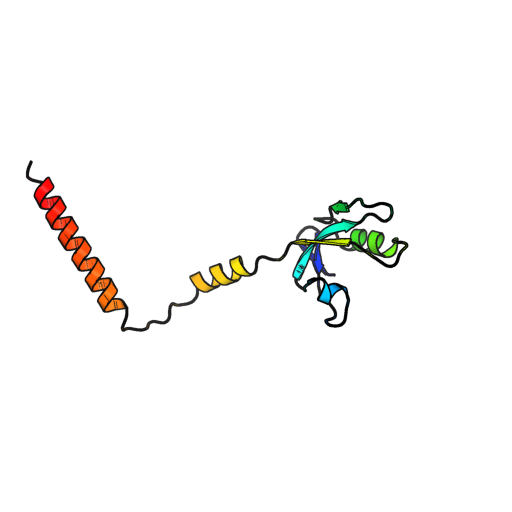M 722 C C . GLN A 1 95 ? -34.750 -40.080 0.895 1.00 53.84 95 GLN A C 1
ATOM 724 O O . GLN A 1 95 ? -35.236 -40.595 1.898 1.00 53.84 95 GLN A O 1
ATOM 729 N N . LYS A 1 96 ? -33.425 -40.066 0.691 1.00 57.00 96 LYS A N 1
ATOM 730 C CA . LYS A 1 96 ? -32.474 -40.712 1.614 1.00 57.00 96 LYS A CA 1
ATOM 731 C C . LYS A 1 96 ? -32.315 -39.949 2.929 1.00 57.00 96 LYS A C 1
ATOM 733 O O . LYS A 1 96 ? -32.091 -40.575 3.963 1.00 57.00 96 LYS A O 1
ATOM 738 N N . LYS A 1 97 ? -32.432 -38.617 2.902 1.00 57.53 97 LYS A N 1
ATOM 739 C CA . LYS A 1 97 ? -32.384 -37.781 4.113 1.00 57.53 97 LYS A CA 1
ATOM 740 C C . LYS A 1 97 ? -33.684 -37.878 4.909 1.00 57.53 97 LYS A C 1
ATOM 742 O O . LYS A 1 97 ? -33.620 -38.054 6.119 1.00 57.53 97 LYS A O 1
ATOM 747 N N . GLN A 1 98 ? -34.840 -37.869 4.242 1.00 59.00 98 GLN A N 1
ATOM 748 C CA . GLN A 1 98 ? -36.138 -38.096 4.887 1.00 59.00 98 GLN A CA 1
ATOM 749 C C . GLN A 1 98 ? -36.249 -39.511 5.473 1.00 59.00 98 GLN A C 1
ATOM 751 O O . GLN A 1 98 ? -36.726 -39.664 6.595 1.00 59.00 98 GLN A O 1
ATOM 756 N N . ALA A 1 99 ? -35.743 -40.535 4.774 1.00 63.06 99 ALA A N 1
ATOM 757 C CA . ALA A 1 99 ? -35.697 -41.901 5.295 1.00 63.06 99 ALA A CA 1
ATOM 758 C C . ALA A 1 99 ? -34.804 -42.023 6.543 1.00 63.06 99 ALA A C 1
ATOM 760 O O . ALA A 1 99 ? -35.219 -42.638 7.521 1.00 63.06 99 ALA A O 1
ATOM 761 N N . ASN A 1 100 ? -33.625 -41.385 6.546 1.00 68.81 100 ASN A N 1
ATOM 762 C CA . ASN A 1 100 ? -32.735 -41.373 7.714 1.00 68.81 100 ASN A CA 1
ATOM 763 C C . ASN A 1 100 ? -33.349 -40.646 8.919 1.00 68.81 100 ASN A C 1
ATOM 765 O O . ASN A 1 100 ? -33.243 -41.124 10.047 1.00 68.81 100 ASN A O 1
ATOM 769 N N . LEU A 1 101 ? -34.020 -39.514 8.685 1.00 65.69 101 LEU A N 1
ATOM 770 C CA . LEU A 1 101 ? -34.699 -38.768 9.745 1.00 65.69 101 LEU A CA 1
ATOM 771 C C . LEU A 1 101 ? -35.835 -39.595 10.351 1.00 65.69 101 LEU A C 1
ATOM 773 O O . LEU A 1 101 ? -35.928 -39.697 11.570 1.00 65.69 101 LEU A O 1
ATOM 777 N N . LYS A 1 102 ? -36.651 -40.252 9.518 1.00 71.31 102 LYS A N 1
ATOM 778 C CA . LYS A 1 102 ? -37.755 -41.092 9.997 1.00 71.31 102 LYS A CA 1
ATOM 779 C C . LYS A 1 102 ? -37.261 -42.266 10.850 1.00 71.31 102 LYS A C 1
ATOM 781 O O . LYS A 1 102 ? -37.815 -42.503 11.917 1.00 71.31 102 LYS A O 1
ATOM 786 N N . SER A 1 103 ? -36.173 -42.923 10.442 1.00 77.88 103 SER A N 1
ATOM 787 C CA . SER A 1 103 ? -35.567 -43.993 11.246 1.00 77.88 103 SER A CA 1
ATOM 788 C C . SER A 1 103 ? -34.978 -43.504 12.573 1.00 77.88 103 SER A C 1
ATOM 790 O O . SER A 1 103 ? -35.001 -44.244 13.552 1.00 77.88 103 SER A O 1
ATOM 792 N N . GLN A 1 104 ? -34.469 -42.266 12.636 1.00 72.62 104 GLN A N 1
ATOM 793 C CA . GLN A 1 104 ? -33.980 -41.685 13.892 1.00 72.62 104 GLN A CA 1
ATOM 794 C C . GLN A 1 104 ? -35.132 -41.335 14.842 1.00 72.62 104 GLN A C 1
ATOM 796 O O . GLN A 1 104 ? -35.037 -41.633 16.029 1.00 72.62 104 GLN A O 1
ATOM 801 N N . PHE A 1 105 ? -36.237 -40.786 14.326 1.00 73.25 105 PHE A N 1
ATOM 802 C CA . PHE A 1 105 ? -37.425 -40.503 15.138 1.00 73.25 105 PHE A CA 1
ATOM 803 C C . PHE A 1 105 ? -38.062 -41.776 15.709 1.00 73.25 105 PHE A C 1
ATOM 805 O O . PHE A 1 105 ? -38.428 -41.784 16.879 1.00 73.25 105 PHE A O 1
ATOM 812 N N . GLU A 1 106 ? -38.155 -42.858 14.928 1.00 74.38 106 GLU A N 1
ATOM 813 C CA . GLU A 1 106 ? -38.688 -44.145 15.406 1.00 74.38 106 GLU A CA 1
ATOM 814 C C . GLU A 1 106 ? -37.802 -44.758 16.508 1.00 74.38 106 GLU A C 1
ATOM 816 O O . GLU A 1 106 ? -38.315 -45.170 17.548 1.00 74.38 106 GLU A O 1
ATOM 821 N N . GLN A 1 107 ? -36.473 -44.729 16.348 1.00 77.38 107 GLN A N 1
ATOM 822 C CA . GLN A 1 107 ? -35.538 -45.204 17.380 1.00 77.38 107 GLN A CA 1
ATOM 823 C C . GLN A 1 107 ? -35.594 -44.368 18.665 1.00 77.38 107 GLN A C 1
ATOM 825 O O . GLN A 1 107 ? -35.476 -44.907 19.769 1.00 77.38 107 GLN A O 1
ATOM 830 N N . GLU A 1 108 ? -35.765 -43.050 18.548 1.00 66.56 108 GLU A N 1
ATOM 831 C CA . GLU A 1 108 ? -35.929 -42.185 19.714 1.00 66.56 108 GLU A CA 1
ATOM 832 C C . GLU A 1 108 ? -37.284 -42.389 20.397 1.00 66.56 108 GLU A C 1
ATOM 834 O O . GLU A 1 108 ? -37.328 -42.411 21.627 1.00 66.56 108 GLU A O 1
ATOM 839 N N . GLU A 1 109 ? -38.365 -42.617 19.647 1.00 67.56 109 GLU A N 1
ATOM 840 C CA . GLU A 1 109 ? -39.678 -42.944 20.212 1.00 67.56 109 GLU A CA 1
ATOM 841 C C . GLU A 1 109 ? -39.664 -44.270 20.980 1.00 67.56 109 GLU A C 1
ATOM 843 O O . GLU A 1 109 ? -40.220 -44.352 22.075 1.00 67.56 109 GLU A O 1
ATOM 848 N N . GLU A 1 110 ? -39.014 -45.305 20.445 1.00 72.62 110 GLU A N 1
ATOM 849 C CA . GLU A 1 110 ? -38.863 -46.597 21.123 1.00 72.62 110 GLU A CA 1
ATOM 850 C C . GLU A 1 110 ? -38.015 -46.468 22.390 1.00 72.62 110 GLU A C 1
ATOM 852 O O . GLU A 1 110 ? -38.398 -46.957 23.454 1.00 72.62 110 GLU A O 1
ATOM 857 N N . ARG A 1 111 ? -36.906 -45.726 22.318 1.00 72.69 111 ARG A N 1
ATOM 858 C CA . ARG A 1 111 ? -36.053 -45.443 23.478 1.00 72.69 111 ARG A CA 1
ATOM 859 C C . ARG A 1 111 ? -36.776 -44.615 24.546 1.00 72.69 111 ARG A C 1
ATOM 861 O O . ARG A 1 111 ? -36.500 -44.781 25.734 1.00 72.69 111 ARG A O 1
ATOM 868 N N . LEU A 1 112 ? -37.660 -43.701 24.149 1.00 64.38 112 LEU A N 1
ATOM 869 C CA . LEU A 1 112 ? -38.469 -42.903 25.071 1.00 64.38 112 LEU A CA 1
ATOM 870 C C . LEU A 1 112 ? -39.611 -43.727 25.678 1.00 64.38 112 LEU A C 1
ATOM 872 O O . LEU A 1 112 ? -39.866 -43.586 26.870 1.00 64.38 112 LEU A O 1
ATOM 876 N N . LYS A 1 113 ? -40.238 -44.633 24.917 1.00 65.00 113 LYS A N 1
ATOM 877 C CA . LYS A 1 113 ? -41.239 -45.583 25.433 1.00 65.00 113 LYS A CA 1
ATOM 878 C C . LYS A 1 113 ? -40.624 -46.551 26.446 1.00 65.00 113 LYS A C 1
ATOM 880 O O . LYS A 1 113 ? -41.191 -46.721 27.518 1.00 65.00 113 LYS A O 1
ATOM 885 N N . ASP A 1 114 ? -39.433 -47.085 26.179 1.00 61.81 114 ASP A N 1
ATOM 886 C CA . ASP A 1 114 ? -38.715 -47.974 27.109 1.00 61.81 114 ASP A CA 1
ATOM 887 C C . ASP A 1 114 ? -38.290 -47.254 28.409 1.00 61.81 114 ASP A C 1
ATOM 889 O O . ASP A 1 114 ? -38.260 -47.837 29.491 1.00 61.81 114 ASP A O 1
ATOM 893 N N . LYS A 1 115 ? -38.042 -45.937 28.339 1.00 59.47 115 LYS A N 1
ATOM 894 C CA . LYS A 1 115 ? -37.754 -45.088 29.510 1.00 59.47 115 LYS A CA 1
ATOM 895 C C . LYS A 1 115 ? -38.988 -44.515 30.212 1.00 59.47 115 LYS A C 1
ATOM 897 O O . LYS A 1 115 ? -38.841 -43.993 31.311 1.00 59.47 115 LYS A O 1
ATOM 902 N N . SER A 1 116 ? -40.174 -44.594 29.608 1.00 55.34 116 SER A N 1
ATOM 903 C CA . SER A 1 116 ? -41.424 -44.059 30.168 1.00 55.34 116 SER A CA 1
ATOM 904 C C . SER A 1 116 ? -42.169 -45.055 31.072 1.00 55.34 116 SER A C 1
ATOM 906 O O . SER A 1 116 ? -43.181 -44.681 31.662 1.00 55.34 116 SER A O 1
ATOM 908 N N . PHE A 1 117 ? -41.701 -46.304 31.188 1.00 54.59 117 PHE A N 1
ATOM 909 C CA . PHE A 1 117 ? -42.334 -47.362 31.994 1.00 54.59 117 PHE A CA 1
ATOM 910 C C . PHE A 1 117 ? -41.493 -47.828 33.205 1.00 54.59 117 PHE A C 1
ATOM 912 O O . PHE A 1 117 ? -41.621 -48.971 33.645 1.00 54.59 117 PHE A O 1
ATOM 919 N N . ARG A 1 118 ? -40.664 -46.952 33.789 1.00 44.25 118 ARG A N 1
ATOM 920 C CA . ARG A 1 118 ? -40.078 -47.151 35.128 1.00 44.25 118 ARG A CA 1
ATOM 921 C C . ARG A 1 118 ? -40.323 -45.961 36.037 1.00 44.25 118 ARG A C 1
ATOM 923 O O . ARG A 1 118 ? -40.147 -44.824 35.553 1.00 44.25 118 ARG A O 1
#

pLDDT: mean 79.62, std 14.66, range [44.25, 97.12]

Sequence (118 aa):
FEERSGGDIYIKDVDPESDAYDQGVRSGAQLAMVSATFGDEMWNAKGVGMTQFMTVLNSRFGATIRLALEKEDKNLLSSFFASFAPKPTDGVTDQKKQANLKSQFEQEEERLKDKSFR

Foldseek 3Di:
DDADPLQWDFAQQDDCPDPCVVVPDGGGWTFQWKAALDDRDIDGRGSCHDVNVVVRVVPHDDDDIDTDTHDDPVVVVVVVVVVVPDDPPPVPVVVVVVVVVVVVVVVVVVVVVVVVPD

Organism: NCBI:txid141414